Protein AF-A0A7S2N6H6-F1 (afdb_monomer_lite)

Radius of gyration: 18.82 Å; chains: 1; bounding box: 45×20×45 Å

Foldseek 3Di:
DDDPPDPDPVRVVVVQVVQVVVPHDDPDDDDDDDDLVVVLQQLLQWWADVVPRDIAGVPPRAAPQLVVPDDDQRSAADNPPRHGIDRDPCSHPVSVVVVD

Organism: NCBI:txid327968

Sequence (100 aa):
ILDGFPRTLEQAKALDAMLAKTGEAVSLVMAFDVDPNVLEERICGRWIHKASGRSYHVKFNAPKSLQGRAPSAETMRDDETGEALMQRGDDTAEALVKRL

Secondary structure (DSSP, 8-state):
---S---SHHHHHHHHHHHHTTT------------HHHHHHHHHTEEE-TTT--EEETTTB--TTTTTSPP-TTT-B-TTT-PBPB--TT-SHHHHHTT-

pLDDT: mean 93.13, std 4.49, rang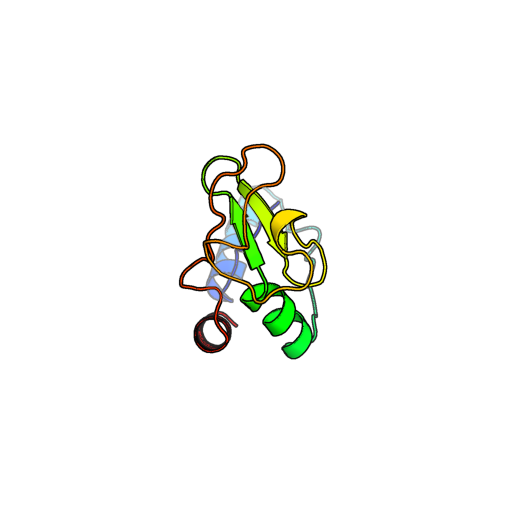e [71.88, 98.06]

Structure (mmCIF, N/CA/C/O backbone):
data_AF-A0A7S2N6H6-F1
#
_entry.id   AF-A0A7S2N6H6-F1
#
loop_
_atom_site.group_PDB
_atom_site.id
_atom_site.type_symbol
_atom_site.label_atom_id
_atom_site.label_alt_id
_atom_site.label_comp_id
_atom_site.label_asym_id
_atom_site.label_entity_id
_atom_site.label_seq_id
_atom_site.pdbx_PDB_ins_code
_atom_site.Cartn_x
_atom_site.Cartn_y
_atom_site.Cartn_z
_atom_site.occupancy
_atom_site.B_iso_or_equiv
_atom_site.auth_seq_id
_atom_site.auth_comp_id
_atom_site.auth_asym_id
_atom_site.auth_atom_id
_atom_site.pdbx_PDB_model_num
ATOM 1 N N . ILE A 1 1 ? -17.045 -1.680 5.992 1.00 88.56 1 ILE A N 1
ATOM 2 C CA . ILE A 1 1 ? -15.650 -2.142 6.194 1.00 88.56 1 ILE A CA 1
ATOM 3 C C . ILE A 1 1 ? -14.827 -0.904 6.486 1.00 88.56 1 ILE A C 1
ATOM 5 O O . ILE A 1 1 ? -14.897 0.034 5.702 1.00 88.56 1 ILE A O 1
ATOM 9 N N . LEU A 1 2 ? -14.157 -0.868 7.636 1.00 93.81 2 LEU A N 1
ATOM 10 C CA . LEU A 1 2 ? -13.237 0.208 7.987 1.00 93.81 2 LEU A CA 1
ATOM 11 C C . LEU A 1 2 ? -11.827 -0.252 7.623 1.00 93.81 2 LEU A C 1
ATOM 13 O O . LEU A 1 2 ? -11.416 -1.332 8.039 1.00 93.81 2 LEU A O 1
ATOM 17 N N . ASP A 1 3 ? -11.130 0.542 6.818 1.00 93.62 3 ASP A N 1
ATOM 18 C CA . ASP A 1 3 ? -9.771 0.260 6.360 1.00 93.62 3 ASP A CA 1
ATOM 19 C C . ASP A 1 3 ? -8.873 1.448 6.725 1.00 93.62 3 ASP A C 1
ATOM 21 O O . ASP A 1 3 ? -9.177 2.600 6.410 1.00 93.62 3 ASP A O 1
ATOM 25 N N . GLY A 1 4 ? -7.803 1.178 7.471 1.00 90.81 4 GLY A N 1
ATOM 26 C CA . GLY A 1 4 ? -6.874 2.198 7.959 1.00 90.81 4 GLY A CA 1
ATOM 27 C C . GLY A 1 4 ? -7.388 3.075 9.110 1.00 90.81 4 GLY A C 1
ATOM 28 O O . GLY A 1 4 ? -6.721 4.061 9.441 1.00 90.81 4 GLY A O 1
ATOM 29 N N . PHE A 1 5 ? -8.530 2.734 9.717 1.00 93.69 5 PHE A N 1
ATOM 30 C CA . PHE A 1 5 ? -9.096 3.363 10.914 1.00 93.69 5 PHE A CA 1
ATOM 31 C C . PHE A 1 5 ? -9.819 2.305 11.768 1.00 93.69 5 PHE A C 1
ATOM 33 O O . PHE A 1 5 ? -10.529 1.478 11.193 1.00 93.69 5 PHE A O 1
ATOM 40 N N . PRO A 1 6 ? -9.723 2.338 13.108 1.00 95.50 6 PRO A N 1
ATOM 41 C CA .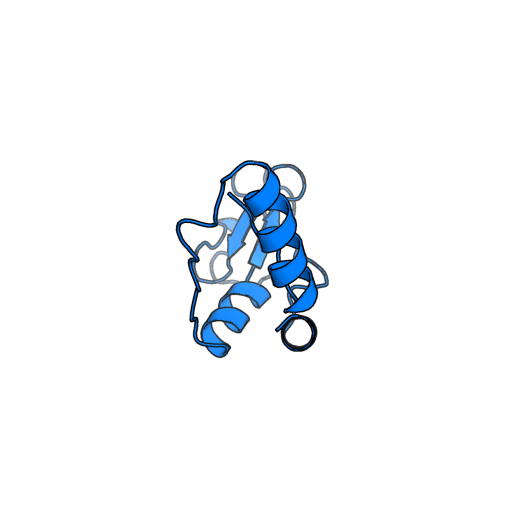 PRO A 1 6 ? -8.944 3.260 13.943 1.00 95.50 6 PRO A CA 1
ATOM 42 C C . PRO A 1 6 ? -7.436 2.949 13.941 1.00 95.50 6 PRO A C 1
ATOM 44 O O . PRO A 1 6 ? -7.030 1.810 13.737 1.00 95.50 6 PRO A O 1
ATOM 47 N N . ARG A 1 7 ? -6.600 3.969 14.183 1.00 94.38 7 ARG A N 1
ATOM 48 C CA . ARG A 1 7 ? -5.130 3.850 14.324 1.00 94.38 7 ARG A CA 1
ATOM 49 C C . ARG A 1 7 ? -4.626 4.056 15.748 1.00 94.38 7 ARG A C 1
ATOM 51 O O . ARG A 1 7 ? -3.485 3.726 16.044 1.00 94.38 7 ARG A O 1
ATOM 58 N N . THR A 1 8 ? -5.445 4.636 16.622 1.00 95.62 8 THR A N 1
ATOM 59 C CA . THR A 1 8 ? -5.099 4.865 18.028 1.00 95.62 8 THR A CA 1
ATOM 60 C C . THR A 1 8 ? -6.153 4.270 18.946 1.00 95.62 8 THR A C 1
ATOM 62 O O . THR A 1 8 ? -7.310 4.092 18.559 1.00 95.62 8 THR A O 1
ATOM 65 N N . LEU A 1 9 ? -5.766 4.008 20.194 1.00 96.75 9 LEU A N 1
ATOM 66 C CA . LEU A 1 9 ? -6.692 3.512 21.208 1.00 96.75 9 LEU A CA 1
ATOM 67 C C . LEU A 1 9 ? -7.865 4.480 21.436 1.00 96.75 9 LEU A C 1
ATOM 69 O O . LEU A 1 9 ? -9.005 4.048 21.573 1.00 96.75 9 LEU A O 1
ATOM 73 N N . GLU A 1 10 ? -7.605 5.787 21.427 1.00 98.06 10 GLU A N 1
ATOM 74 C CA . GLU A 1 10 ? -8.652 6.800 21.602 1.00 98.06 10 GLU A CA 1
ATOM 75 C C . GLU A 1 10 ? -9.629 6.832 20.420 1.00 98.06 10 GLU A C 1
ATOM 77 O O . GLU A 1 10 ? -10.832 6.987 20.618 1.00 98.06 10 GLU A O 1
ATOM 82 N N . GLN A 1 11 ? -9.147 6.598 19.194 1.00 97.62 11 GLN A N 1
ATOM 83 C CA . GLN A 1 11 ? -10.019 6.437 18.027 1.00 97.62 11 GLN A CA 1
ATOM 84 C C . GLN A 1 11 ? -10.872 5.169 18.124 1.00 97.62 11 GLN A C 1
ATOM 86 O O . GLN A 1 11 ? -12.048 5.213 17.773 1.00 97.62 11 GLN A O 1
ATOM 91 N N . ALA A 1 12 ? -10.308 4.063 18.618 1.00 97.12 12 ALA A N 1
ATOM 92 C CA . ALA A 1 12 ? -11.049 2.820 18.819 1.00 97.12 12 ALA A CA 1
ATOM 93 C C . ALA A 1 12 ? -12.165 2.993 19.862 1.00 97.12 12 ALA A C 1
ATOM 95 O O . ALA A 1 12 ? -13.320 2.704 19.567 1.00 97.12 12 ALA A O 1
ATOM 96 N N . LYS A 1 13 ? -11.861 3.593 21.021 1.00 97.38 13 LYS A N 1
ATOM 97 C CA . LYS A 1 13 ? -12.871 3.921 22.046 1.00 97.38 13 LYS A CA 1
ATOM 98 C C . LYS A 1 13 ? -13.970 4.838 21.507 1.00 97.38 13 LYS A C 1
ATOM 100 O O . LYS A 1 13 ? -15.144 4.654 21.821 1.00 97.38 13 LYS A O 1
ATOM 105 N N . ALA A 1 14 ? -13.597 5.840 20.707 1.00 97.38 14 ALA A N 1
ATOM 106 C CA . ALA A 1 14 ? -14.558 6.749 20.092 1.00 97.38 14 ALA A CA 1
ATOM 107 C C . ALA A 1 14 ?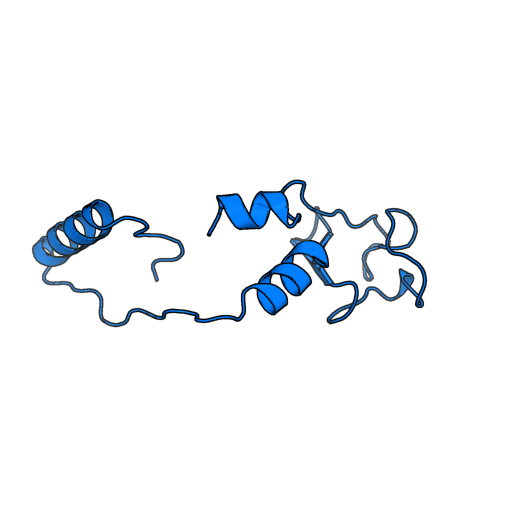 -15.468 6.026 19.085 1.00 97.38 14 ALA A C 1
ATOM 109 O O . ALA A 1 14 ? -16.669 6.296 19.051 1.00 97.38 14 ALA A O 1
ATOM 110 N N . LEU A 1 15 ? -14.912 5.096 18.301 1.00 97.12 15 LEU A N 1
ATOM 111 C CA . LEU A 1 15 ? -15.676 4.249 17.389 1.00 97.12 15 LEU A CA 1
ATOM 112 C C . LEU A 1 15 ? -16.663 3.360 18.157 1.00 97.12 15 LEU A C 1
ATOM 114 O O . LEU A 1 15 ? -17.843 3.349 17.813 1.00 97.12 15 LEU A O 1
ATOM 118 N N . ASP A 1 16 ? -16.219 2.694 19.224 1.00 96.88 16 ASP A N 1
ATOM 119 C CA . ASP A 1 16 ? -17.080 1.851 20.062 1.00 96.88 16 ASP A CA 1
ATOM 120 C C . ASP A 1 16 ? -18.240 2.657 20.662 1.00 96.88 16 ASP A C 1
ATOM 122 O O . ASP A 1 16 ? -19.402 2.259 20.575 1.00 96.88 16 ASP A O 1
ATOM 126 N N . ALA A 1 17 ? -17.950 3.843 21.206 1.00 97.31 17 ALA A N 1
ATOM 127 C CA . ALA A 1 17 ? -18.968 4.733 21.757 1.00 97.31 17 ALA A CA 1
ATOM 128 C C . ALA A 1 17 ? -19.955 5.243 20.694 1.00 97.31 17 ALA A C 1
ATOM 130 O O . ALA A 1 17 ? -21.112 5.522 21.010 1.00 97.31 17 ALA A O 1
ATOM 131 N N . MET A 1 18 ? -19.513 5.404 19.444 1.00 97.06 18 MET A N 1
ATOM 132 C CA . MET A 1 18 ? -20.377 5.794 18.332 1.00 97.06 18 MET A CA 1
ATOM 133 C C . MET A 1 18 ? -21.308 4.647 17.928 1.00 97.06 18 MET A C 1
ATOM 135 O O . MET A 1 18 ? -22.513 4.869 17.837 1.00 97.06 18 MET A O 1
ATOM 139 N N . LEU A 1 19 ? -20.768 3.442 17.729 1.00 97.19 19 LEU A N 1
ATOM 140 C CA . LEU A 1 19 ? -21.536 2.260 17.322 1.00 97.19 19 LEU A CA 1
ATOM 141 C C . LEU A 1 19 ? -22.544 1.836 18.400 1.00 97.19 19 LEU A C 1
ATOM 143 O O . LEU A 1 19 ? -23.691 1.518 18.092 1.00 97.19 19 LEU A O 1
ATOM 147 N N . ALA A 1 20 ? -22.175 1.955 19.679 1.00 96.75 20 ALA A N 1
ATOM 148 C CA . ALA A 1 20 ? -23.071 1.652 20.793 1.00 96.75 20 ALA A CA 1
ATOM 149 C C . ALA A 1 20 ? -24.366 2.490 20.778 1.00 96.75 20 ALA A C 1
ATOM 151 O O . ALA A 1 20 ? -25.403 2.017 21.240 1.00 96.75 20 ALA A O 1
ATOM 152 N N . LYS A 1 21 ? -24.350 3.710 20.215 1.00 97.62 21 LYS A N 1
ATOM 153 C CA . LYS A 1 21 ? -25.552 4.564 20.103 1.00 97.62 21 LYS A CA 1
ATOM 154 C C . LYS A 1 21 ? -26.596 4.001 19.142 1.00 97.62 21 LYS A C 1
ATOM 156 O O . LYS A 1 21 ? -27.773 4.314 19.300 1.00 97.62 21 LYS A O 1
ATOM 161 N N . THR A 1 22 ? -26.179 3.203 18.162 1.00 97.00 22 THR A N 1
ATOM 162 C CA . THR A 1 22 ? -27.073 2.525 17.212 1.00 97.00 22 THR A CA 1
ATOM 163 C C . THR A 1 22 ? -27.249 1.040 17.536 1.00 97.00 22 THR A C 1
ATOM 165 O O . THR A 1 22 ? -27.923 0.331 16.795 1.00 97.00 22 THR A O 1
ATOM 168 N N . GLY A 1 23 ? -26.700 0.566 18.663 1.00 96.44 23 GLY A N 1
ATOM 169 C CA . GLY A 1 23 ? -26.725 -0.850 19.041 1.00 96.44 23 GLY A CA 1
ATOM 170 C C . GLY A 1 23 ? -25.830 -1.730 18.163 1.00 96.44 23 GLY A C 1
ATOM 171 O O . GLY A 1 23 ? -26.004 -2.946 18.135 1.00 96.44 23 GLY A O 1
ATOM 172 N N . GLU A 1 24 ? -24.892 -1.124 17.438 1.00 97.12 24 GLU A N 1
ATOM 173 C CA . GLU A 1 24 ? -23.931 -1.813 16.585 1.00 97.12 24 GLU A CA 1
ATOM 174 C C . GLU A 1 24 ? -22.615 -2.074 17.327 1.00 97.12 24 GLU A C 1
ATOM 176 O O . GLU A 1 24 ? -22.303 -1.451 18.344 1.00 97.12 24 GLU A O 1
ATOM 181 N N . ALA A 1 25 ? -21.814 -2.992 16.790 1.00 96.38 25 ALA A N 1
ATOM 182 C CA . ALA A 1 25 ? -20.465 -3.275 17.260 1.00 96.38 25 ALA A CA 1
ATOM 183 C C . ALA A 1 25 ? -19.595 -3.774 16.102 1.00 96.38 25 ALA A C 1
ATOM 185 O O . ALA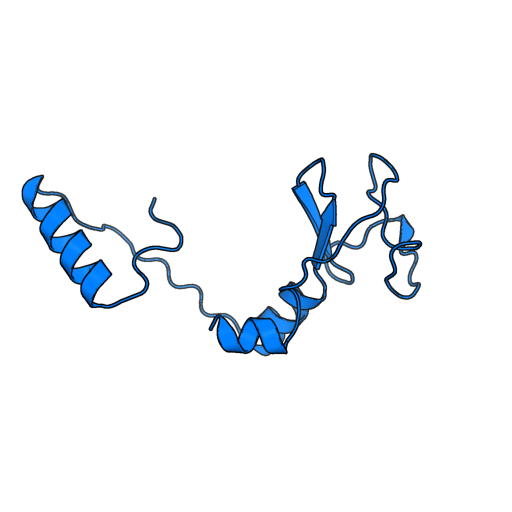 A 1 25 ? -20.097 -4.299 15.103 1.00 96.38 25 ALA A O 1
ATOM 186 N N . VAL A 1 26 ? -18.275 -3.645 16.245 1.00 95.56 26 VAL A N 1
ATOM 187 C CA . VAL A 1 26 ? -17.331 -4.270 15.315 1.00 95.56 26 VAL A CA 1
ATOM 188 C C . VAL A 1 26 ? -17.426 -5.787 15.468 1.00 95.56 26 VAL A C 1
ATOM 190 O O . VAL A 1 26 ? -17.168 -6.332 16.537 1.00 95.56 26 VAL A O 1
ATOM 193 N N . SER A 1 27 ? -17.788 -6.478 14.389 1.00 96.38 27 SER A N 1
ATOM 194 C CA . SER A 1 27 ? -17.980 -7.931 14.397 1.00 96.38 27 SER A CA 1
ATOM 195 C C . SER A 1 27 ? -16.686 -8.724 14.203 1.00 96.38 27 SER A C 1
ATOM 197 O O . SER A 1 27 ? -16.601 -9.876 14.616 1.00 96.38 27 SER A O 1
ATOM 199 N N . LEU A 1 28 ? -15.698 -8.138 13.522 1.00 96.06 28 LEU A N 1
ATOM 200 C CA . LEU A 1 28 ? -14.433 -8.784 13.187 1.00 96.06 28 LEU A CA 1
ATOM 201 C C . LEU A 1 28 ? -13.336 -7.735 13.008 1.00 96.06 28 LEU A C 1
ATOM 203 O O . LEU A 1 28 ? -13.535 -6.733 12.322 1.00 96.06 28 LEU A O 1
ATOM 207 N N . VAL A 1 29 ? -12.160 -8.024 13.562 1.00 95.56 29 VAL A N 1
ATOM 208 C CA . VAL A 1 29 ? -10.924 -7.285 13.299 1.00 95.56 29 VAL A CA 1
ATOM 209 C C . VAL A 1 29 ? -9.950 -8.236 12.615 1.00 95.56 29 VAL A C 1
ATOM 211 O O . VAL A 1 29 ? -9.598 -9.272 13.173 1.00 95.56 29 VAL A O 1
ATOM 214 N N . MET A 1 30 ? -9.531 -7.893 11.398 1.00 95.56 30 MET A N 1
ATOM 215 C CA . MET A 1 30 ? -8.497 -8.633 10.676 1.00 95.56 30 MET A CA 1
ATOM 216 C C . MET A 1 30 ? -7.158 -7.926 10.860 1.00 95.56 30 MET A C 1
ATOM 218 O O . MET A 1 30 ? -6.971 -6.815 10.368 1.00 95.56 30 MET A O 1
ATOM 222 N N . ALA A 1 31 ? -6.240 -8.576 11.573 1.00 92.19 31 ALA A N 1
ATOM 223 C CA . ALA A 1 31 ? -4.863 -8.126 11.719 1.00 92.19 31 ALA A CA 1
ATOM 224 C C . ALA A 1 31 ? -3.974 -8.900 10.742 1.00 92.19 31 ALA A C 1
ATOM 226 O O . ALA A 1 31 ? -3.960 -10.131 10.746 1.00 92.19 31 ALA A O 1
ATOM 227 N N . PHE A 1 32 ? -3.246 -8.173 9.899 1.00 91.12 32 PHE A N 1
ATOM 228 C CA . PHE A 1 32 ? -2.268 -8.755 8.990 1.00 91.12 32 PHE A CA 1
ATOM 229 C C . PHE A 1 32 ? -0.898 -8.706 9.656 1.00 91.12 32 PHE A C 1
ATOM 231 O O . PHE A 1 32 ? -0.315 -7.631 9.776 1.00 91.12 32 PHE A O 1
ATOM 238 N N . ASP A 1 33 ? -0.409 -9.865 10.084 1.00 91.69 33 ASP A N 1
ATOM 239 C CA . ASP A 1 33 ? 0.955 -10.030 10.578 1.00 91.69 33 ASP A CA 1
ATOM 240 C C . ASP A 1 33 ? 1.855 -10.479 9.422 1.00 91.69 33 ASP A C 1
ATOM 242 O O . ASP A 1 33 ? 1.600 -11.500 8.776 1.00 91.69 33 ASP A O 1
ATOM 246 N N . VAL A 1 34 ? 2.853 -9.661 9.094 1.00 90.44 34 VAL A N 1
ATOM 247 C CA . VAL A 1 34 ? 3.729 -9.848 7.934 1.00 90.44 34 VAL A CA 1
ATOM 248 C C . VAL A 1 34 ? 5.158 -9.551 8.357 1.00 90.44 34 VAL A C 1
ATOM 250 O O . VAL A 1 34 ? 5.416 -8.535 8.998 1.00 90.44 34 VAL A O 1
ATOM 253 N N . ASP A 1 35 ? 6.091 -10.412 7.946 1.00 92.62 35 ASP A N 1
ATOM 254 C CA . ASP A 1 35 ? 7.522 -10.201 8.172 1.00 92.62 35 ASP A CA 1
ATOM 255 C C . ASP A 1 35 ? 7.955 -8.821 7.625 1.00 92.62 35 ASP A C 1
ATOM 257 O O . ASP A 1 35 ? 7.733 -8.547 6.437 1.00 92.62 35 ASP A O 1
ATOM 261 N N . PRO A 1 36 ? 8.580 -7.954 8.449 1.00 89.62 36 PRO A N 1
ATOM 262 C CA . PRO A 1 36 ? 9.012 -6.624 8.029 1.00 89.62 36 PRO A CA 1
ATOM 263 C C . PRO A 1 36 ? 9.908 -6.627 6.789 1.00 89.62 36 PRO A C 1
ATOM 265 O O . PRO A 1 36 ? 9.771 -5.746 5.945 1.00 89.62 36 PRO A O 1
ATOM 268 N N . ASN A 1 37 ? 10.770 -7.635 6.631 1.00 90.88 37 ASN A N 1
ATOM 269 C CA . ASN A 1 37 ? 11.668 -7.736 5.481 1.00 90.88 37 ASN A CA 1
ATOM 270 C C . ASN A 1 37 ? 10.889 -8.056 4.200 1.00 90.88 37 ASN A C 1
ATOM 272 O O . ASN A 1 37 ? 11.176 -7.517 3.132 1.00 90.88 37 ASN A O 1
ATOM 276 N N . VAL A 1 38 ? 9.866 -8.911 4.305 1.00 90.94 38 VAL A N 1
ATOM 277 C CA . VAL A 1 38 ? 8.973 -9.231 3.181 1.00 90.94 38 VAL A CA 1
ATOM 278 C C . VAL A 1 38 ? 8.124 -8.015 2.816 1.00 90.94 38 VAL A C 1
ATOM 280 O O . VAL A 1 38 ? 7.896 -7.746 1.633 1.00 90.94 38 VAL A O 1
ATOM 283 N N . LEU A 1 39 ? 7.660 -7.264 3.817 1.00 90.75 39 LEU A N 1
ATOM 284 C CA . LEU A 1 39 ? 6.915 -6.029 3.601 1.00 90.75 39 LEU A CA 1
ATOM 285 C C . LEU A 1 39 ? 7.782 -4.966 2.915 1.00 90.75 39 LEU A C 1
ATOM 287 O O . LEU A 1 39 ? 7.324 -4.341 1.958 1.00 90.75 39 LEU A O 1
ATOM 291 N N . GLU A 1 40 ? 9.028 -4.798 3.355 1.00 91.94 40 GLU A N 1
ATOM 292 C CA . GLU A 1 40 ? 9.991 -3.882 2.746 1.00 91.94 40 GLU A CA 1
ATOM 293 C C . GLU A 1 40 ? 10.280 -4.246 1.288 1.00 91.94 40 GLU A C 1
ATOM 295 O O . GLU A 1 40 ? 10.106 -3.394 0.415 1.00 91.94 40 GLU A O 1
ATOM 300 N N . GLU A 1 41 ? 10.616 -5.511 0.992 1.00 92.69 41 GLU A N 1
ATOM 301 C CA . GLU A 1 41 ? 10.845 -5.975 -0.386 1.00 92.69 41 GLU A CA 1
ATOM 302 C C . GLU A 1 41 ? 9.631 -5.655 -1.270 1.00 92.69 41 GLU A C 1
ATOM 304 O O . GLU A 1 41 ? 9.776 -5.128 -2.377 1.00 92.69 41 GLU A O 1
ATOM 309 N N . ARG A 1 42 ? 8.424 -5.916 -0.752 1.00 91.62 42 ARG A N 1
ATOM 310 C CA . ARG A 1 42 ? 7.167 -5.702 -1.472 1.00 91.62 42 ARG A CA 1
ATOM 311 C C . ARG A 1 42 ? 6.865 -4.227 -1.741 1.00 91.62 42 ARG A C 1
ATOM 313 O O . ARG A 1 42 ? 6.293 -3.911 -2.786 1.00 91.62 42 ARG A O 1
ATOM 320 N N . ILE A 1 43 ? 7.177 -3.334 -0.803 1.00 91.50 43 ILE A N 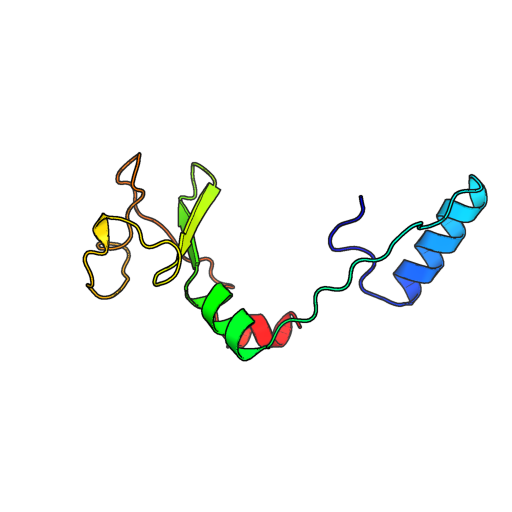1
ATOM 321 C CA . ILE A 1 43 ? 6.929 -1.893 -0.947 1.00 91.50 43 ILE A CA 1
ATOM 322 C C . ILE A 1 43 ? 7.979 -1.264 -1.862 1.00 91.50 43 ILE A C 1
ATOM 324 O O . ILE A 1 43 ? 7.609 -0.626 -2.845 1.00 91.50 43 ILE A O 1
ATOM 328 N N . CYS A 1 44 ? 9.263 -1.498 -1.599 1.00 92.81 44 CYS A N 1
ATOM 329 C CA . CYS A 1 44 ? 10.368 -0.902 -2.354 1.00 92.81 44 CYS A CA 1
ATOM 330 C C . CYS A 1 44 ? 10.419 -1.390 -3.811 1.00 92.81 44 CYS A C 1
ATOM 332 O O . CYS A 1 44 ? 10.875 -0.676 -4.705 1.00 92.81 44 CYS A O 1
ATOM 334 N N . GLY A 1 45 ? 9.925 -2.601 -4.083 1.00 94.00 45 GLY A N 1
ATOM 335 C CA . GLY A 1 45 ? 9.847 -3.154 -5.432 1.00 94.00 45 GLY A CA 1
ATOM 336 C C . GLY A 1 45 ? 8.628 -2.712 -6.246 1.00 94.00 45 GLY A C 1
ATOM 337 O O . GLY A 1 45 ? 8.505 -3.133 -7.401 1.00 94.00 45 GLY A O 1
ATOM 338 N N . ARG A 1 46 ? 7.716 -1.904 -5.684 1.00 95.25 46 ARG A N 1
ATOM 339 C CA . ARG A 1 46 ? 6.459 -1.499 -6.330 1.00 95.25 46 ARG A CA 1
ATOM 340 C C . ARG A 1 46 ? 6.667 -0.412 -7.382 1.00 95.25 46 ARG A C 1
ATOM 342 O O . ARG A 1 46 ? 7.415 0.541 -7.184 1.00 95.25 46 ARG A O 1
ATOM 349 N N . TRP A 1 47 ? 5.944 -0.550 -8.490 1.00 95.94 47 TRP A N 1
ATOM 350 C CA . TRP A 1 47 ? 5.842 0.434 -9.567 1.00 95.94 47 TRP A CA 1
ATOM 351 C C . TRP A 1 47 ? 4.382 0.580 -9.979 1.00 95.94 47 TRP A C 1
ATOM 353 O O . TRP A 1 47 ? 3.640 -0.397 -9.973 1.00 95.94 47 TRP A O 1
ATOM 363 N N . ILE A 1 48 ? 3.945 1.788 -10.320 1.00 95.94 48 ILE A N 1
ATOM 364 C CA . ILE A 1 48 ? 2.535 2.072 -10.595 1.00 95.94 48 ILE A CA 1
ATOM 365 C C . ILE A 1 48 ? 2.414 2.849 -11.896 1.00 95.94 48 ILE A C 1
ATOM 367 O O . ILE A 1 48 ? 3.135 3.823 -12.127 1.00 95.94 48 ILE A O 1
ATOM 371 N N . HIS A 1 49 ? 1.459 2.447 -12.727 1.00 96.75 49 HIS A N 1
ATOM 372 C CA . HIS A 1 49 ? 1.031 3.263 -13.845 1.00 96.75 49 HIS A CA 1
ATOM 373 C C . HIS A 1 49 ? 0.030 4.315 -13.347 1.00 96.75 49 HIS A C 1
ATOM 375 O O . HIS A 1 49 ? -1.110 3.992 -13.019 1.00 96.75 49 HIS A O 1
ATOM 381 N N . LYS A 1 50 ? 0.447 5.585 -13.278 1.00 93.75 50 LYS A N 1
ATOM 382 C CA . LYS A 1 50 ? -0.337 6.661 -12.643 1.00 93.75 50 LYS A CA 1
ATOM 383 C C . LYS A 1 50 ? -1.736 6.851 -13.241 1.00 93.75 50 LYS A C 1
ATOM 385 O O . LYS A 1 50 ? -2.662 7.133 -12.488 1.00 93.75 50 LYS A O 1
ATOM 390 N N . ALA A 1 51 ? -1.891 6.718 -14.559 1.00 95.19 51 ALA A N 1
ATOM 391 C CA . ALA A 1 51 ? -3.165 6.986 -15.226 1.00 95.19 51 ALA A CA 1
ATOM 392 C C . ALA A 1 51 ? -4.214 5.889 -14.980 1.00 95.19 51 ALA A C 1
ATOM 394 O O . ALA A 1 51 ? -5.396 6.191 -14.849 1.00 95.19 51 ALA A O 1
ATOM 395 N N . SER A 1 52 ? -3.783 4.626 -14.893 1.00 96.31 52 SER A N 1
ATOM 396 C CA . SER A 1 52 ? -4.686 3.475 -14.728 1.00 96.31 52 SER A CA 1
ATOM 397 C C . SER A 1 52 ? -4.774 2.943 -13.296 1.00 96.31 52 SER A C 1
ATOM 399 O O . SER A 1 52 ? -5.727 2.250 -12.954 1.00 96.31 52 SER A O 1
ATOM 401 N N . GLY A 1 53 ? -3.765 3.211 -12.465 1.00 94.12 53 GLY A N 1
ATOM 402 C CA . GLY A 1 53 ? -3.611 2.611 -11.141 1.00 94.12 53 GLY A CA 1
ATOM 403 C C . GLY A 1 53 ? -3.056 1.181 -11.147 1.00 94.12 53 GLY A C 1
ATOM 404 O O . GLY A 1 53 ? -2.898 0.604 -10.070 1.00 94.12 53 GLY A O 1
ATOM 405 N N . ARG A 1 54 ? -2.727 0.597 -12.312 1.00 95.88 54 ARG A N 1
ATOM 406 C CA . ARG A 1 54 ? -2.108 -0.736 -12.380 1.00 95.88 54 ARG A CA 1
ATOM 407 C C . ARG A 1 54 ? -0.800 -0.770 -11.602 1.00 95.88 54 ARG A C 1
ATOM 409 O O . ARG A 1 54 ? 0.033 0.129 -11.721 1.00 95.88 54 ARG A O 1
ATOM 416 N N . SER A 1 55 ? -0.626 -1.836 -10.828 1.00 95.31 55 SER A N 1
ATOM 417 C CA . SER A 1 55 ? 0.550 -2.047 -9.993 1.00 95.31 55 SER A CA 1
ATOM 418 C C . SER A 1 55 ? 1.404 -3.180 -10.541 1.00 95.31 55 SER A C 1
ATOM 420 O O . SER A 1 55 ? 0.937 -4.292 -10.776 1.00 95.31 55 SER A O 1
ATOM 422 N N . TYR A 1 56 ? 2.690 -2.897 -10.636 1.00 96.00 56 TYR A N 1
ATOM 423 C CA . TYR A 1 56 ? 3.754 -3.805 -11.014 1.00 96.00 56 TYR A CA 1
ATOM 424 C C . TYR A 1 56 ? 4.715 -3.988 -9.847 1.00 96.00 56 TYR A C 1
ATOM 426 O O . TYR A 1 56 ? 4.740 -3.202 -8.894 1.00 96.00 56 TYR A O 1
ATOM 434 N N . HIS A 1 57 ? 5.516 -5.039 -9.929 1.00 96.12 57 HIS A N 1
ATOM 435 C CA . HIS A 1 57 ? 6.571 -5.301 -8.970 1.00 96.12 57 HIS A CA 1
ATOM 436 C C . HIS A 1 57 ? 7.775 -5.916 -9.670 1.00 96.12 57 HIS A C 1
ATOM 438 O O . HIS A 1 57 ? 7.616 -6.888 -10.400 1.00 96.12 57 HIS A O 1
ATOM 444 N N . VAL A 1 58 ? 8.982 -5.426 -9.388 1.00 94.44 58 VAL A N 1
ATOM 445 C CA . VAL A 1 58 ? 10.228 -5.849 -10.067 1.00 94.44 58 VAL A CA 1
ATOM 446 C C . VAL A 1 58 ? 10.444 -7.372 -10.109 1.00 94.44 58 VAL A C 1
ATOM 448 O O . VAL A 1 58 ? 10.975 -7.892 -11.081 1.00 94.44 58 VAL A O 1
ATOM 451 N N . LYS A 1 59 ? 10.003 -8.084 -9.065 1.00 91.50 59 LYS A N 1
ATOM 452 C CA . LYS A 1 59 ? 10.070 -9.552 -8.930 1.00 91.50 59 LYS A CA 1
ATOM 453 C C . LYS A 1 59 ? 8.731 -10.280 -9.119 1.00 91.50 59 LYS A C 1
ATOM 455 O O . LYS A 1 59 ? 8.641 -11.187 -9.934 1.00 91.50 59 LYS A O 1
ATOM 460 N N . PHE A 1 60 ? 7.701 -9.916 -8.348 1.00 89.75 60 PHE A N 1
ATOM 461 C CA . PHE A 1 60 ? 6.448 -10.683 -8.276 1.00 89.75 60 PHE A CA 1
ATOM 462 C C . PHE A 1 60 ? 5.459 -10.417 -9.421 1.00 89.75 60 PHE A C 1
ATOM 464 O O . PHE A 1 60 ? 4.590 -11.245 -9.668 1.00 89.75 60 PHE A O 1
ATOM 471 N N . ASN A 1 61 ? 5.559 -9.267 -10.091 1.00 94.31 61 ASN A N 1
ATOM 472 C CA . ASN A 1 61 ? 4.685 -8.887 -11.202 1.00 94.31 61 ASN A CA 1
ATOM 473 C C . ASN A 1 61 ? 5.436 -7.928 -12.134 1.00 94.31 61 ASN A C 1
ATOM 475 O O . ASN A 1 61 ? 5.120 -6.736 -12.213 1.00 94.31 61 ASN A O 1
ATOM 479 N N . ALA A 1 62 ? 6.523 -8.424 -12.722 1.00 95.62 62 ALA A N 1
ATOM 480 C CA . ALA A 1 62 ? 7.411 -7.607 -13.533 1.00 95.62 62 ALA A CA 1
ATOM 481 C C . ALA A 1 62 ? 6.727 -7.235 -14.858 1.00 95.62 62 ALA A C 1
ATOM 483 O O . ALA A 1 62 ? 6.173 -8.124 -15.507 1.00 95.62 62 ALA A O 1
ATOM 484 N N . PRO A 1 63 ? 6.792 -5.963 -15.295 1.00 96.25 63 PRO A N 1
ATOM 485 C CA . PRO A 1 63 ? 6.315 -5.601 -16.620 1.00 96.25 63 PRO A CA 1
ATOM 486 C C . PRO A 1 63 ? 7.188 -6.276 -17.680 1.00 96.25 63 PRO A C 1
ATOM 488 O O . PRO A 1 63 ? 8.395 -6.483 -17.488 1.00 96.25 63 PRO A O 1
ATOM 491 N N . LYS A 1 64 ? 6.610 -6.562 -18.844 1.00 96.12 64 LYS A N 1
ATOM 492 C CA . LYS A 1 64 ? 7.311 -7.200 -19.970 1.00 96.12 64 LYS A CA 1
ATOM 493 C C . LYS A 1 64 ? 8.506 -6.379 -20.444 1.00 96.12 64 LYS A C 1
ATOM 495 O O . LYS A 1 64 ? 9.464 -6.944 -20.965 1.00 96.12 64 LYS A O 1
ATOM 500 N N . SER A 1 65 ? 8.473 -5.059 -20.262 1.00 95.75 65 SER A N 1
ATOM 501 C CA . SER A 1 65 ? 9.560 -4.148 -20.633 1.00 95.75 65 SER A CA 1
ATOM 502 C C . SER A 1 65 ? 10.840 -4.333 -19.807 1.00 95.75 65 SER A C 1
ATOM 504 O O . SER A 1 65 ? 11.919 -3.957 -20.280 1.00 95.75 65 SER A O 1
ATOM 506 N N . LEU A 1 66 ? 10.746 -4.919 -18.603 1.00 95.38 66 LEU A N 1
ATOM 507 C CA . LEU A 1 66 ? 11.890 -5.079 -17.705 1.00 95.38 66 LEU A CA 1
ATOM 508 C C . LEU A 1 66 ? 12.932 -6.027 -18.308 1.00 95.38 66 LEU A C 1
ATOM 510 O O . LEU A 1 66 ? 14.115 -5.699 -18.320 1.00 95.38 66 LEU A O 1
ATOM 514 N N . GLN A 1 67 ? 12.497 -7.164 -18.865 1.00 92.25 67 GLN A N 1
ATOM 515 C CA . GLN A 1 67 ? 13.350 -8.149 -19.559 1.00 92.25 67 GLN A CA 1
ATOM 516 C C . GLN A 1 67 ? 14.631 -8.527 -18.783 1.00 92.25 67 GLN A C 1
ATOM 518 O O . GLN A 1 67 ? 15.694 -8.704 -19.371 1.00 92.25 67 GLN A O 1
ATOM 523 N N . GLY A 1 68 ? 14.558 -8.591 -17.448 1.00 88.31 68 GLY A N 1
ATOM 524 C CA . GLY A 1 68 ? 15.707 -8.896 -16.583 1.00 88.31 68 GLY A CA 1
ATOM 525 C C . GLY A 1 68 ? 16.749 -7.777 -16.447 1.00 88.31 68 GLY A C 1
ATOM 526 O O . GLY A 1 68 ? 17.802 -7.998 -15.855 1.00 88.31 68 GLY A O 1
ATOM 527 N N . ARG A 1 69 ? 16.483 -6.579 -16.980 1.00 91.88 69 ARG A N 1
ATOM 528 C CA . ARG A 1 69 ? 17.331 -5.391 -16.804 1.00 91.88 69 ARG A CA 1
ATOM 529 C C . ARG A 1 69 ? 17.085 -4.741 -15.443 1.00 91.88 69 ARG A C 1
ATOM 531 O O . ARG A 1 69 ? 16.134 -5.071 -14.741 1.00 91.88 69 ARG A O 1
ATOM 538 N N . ALA A 1 70 ? 17.935 -3.782 -15.081 1.00 92.69 70 ALA A N 1
ATOM 539 C CA . ALA A 1 70 ? 17.713 -2.967 -13.893 1.00 92.69 70 ALA A CA 1
ATOM 540 C C . ALA A 1 70 ? 16.437 -2.109 -14.047 1.00 92.69 70 ALA A C 1
ATOM 542 O O . ALA A 1 70 ? 16.190 -1.583 -15.141 1.00 92.69 70 ALA A O 1
ATOM 543 N N . PRO A 1 71 ? 15.629 -1.949 -12.983 1.00 92.56 71 PRO A N 1
ATOM 544 C CA . PRO A 1 71 ? 14.434 -1.115 -13.015 1.00 92.56 71 PRO A CA 1
ATOM 545 C C . PRO A 1 71 ? 14.805 0.371 -13.130 1.00 92.56 71 PRO A C 1
ATOM 547 O O . PRO A 1 71 ? 15.600 0.895 -12.354 1.00 92.56 71 PRO A O 1
ATOM 550 N N . SER A 1 72 ? 14.223 1.052 -14.111 1.00 91.69 72 SER A N 1
ATOM 551 C CA . SER A 1 72 ? 14.365 2.487 -14.362 1.00 91.69 72 SER A CA 1
ATOM 552 C C . SER A 1 72 ? 13.128 3.004 -15.101 1.00 91.69 72 SER A C 1
ATOM 554 O O . SER A 1 72 ? 12.331 2.216 -15.605 1.00 91.69 72 SER A O 1
ATOM 556 N N . ALA A 1 73 ? 12.976 4.324 -15.235 1.00 86.69 73 ALA A N 1
ATOM 557 C CA . ALA A 1 73 ? 11.873 4.914 -16.005 1.00 86.69 73 ALA A CA 1
ATOM 558 C C . ALA A 1 73 ? 11.844 4.468 -17.486 1.00 86.69 73 ALA A C 1
ATOM 560 O O . ALA A 1 73 ? 10.809 4.544 -18.144 1.00 86.69 73 ALA A O 1
ATOM 561 N N . GLU A 1 74 ? 12.971 3.992 -18.021 1.00 90.31 74 GLU A N 1
ATOM 562 C CA . GLU A 1 74 ? 13.063 3.485 -19.391 1.00 90.31 74 GLU A CA 1
ATOM 563 C C . GLU A 1 74 ? 12.657 2.013 -19.500 1.00 90.31 74 GLU A C 1
ATOM 565 O O . GLU A 1 74 ? 12.058 1.611 -20.502 1.00 90.31 74 GLU A O 1
ATOM 570 N N . THR A 1 75 ? 12.989 1.212 -18.482 1.00 94.88 75 THR A N 1
ATOM 571 C CA . THR A 1 75 ? 12.767 -0.241 -18.459 1.00 94.88 75 THR A CA 1
ATOM 572 C C . THR A 1 75 ? 11.465 -0.640 -17.771 1.00 94.88 75 THR A C 1
ATOM 574 O O . THR A 1 75 ? 10.995 -1.757 -17.977 1.00 94.88 75 THR A O 1
ATOM 577 N N . MET A 1 76 ? 10.845 0.260 -17.009 1.00 95.94 76 MET A N 1
ATOM 578 C CA . MET A 1 76 ? 9.578 0.051 -16.313 1.00 95.94 76 MET A CA 1
ATOM 579 C C . MET A 1 76 ? 8.462 0.789 -17.046 1.00 95.94 76 MET A C 1
ATOM 581 O O . MET A 1 76 ? 8.192 1.960 -16.783 1.00 95.94 76 MET A O 1
ATOM 585 N N . ARG A 1 77 ? 7.816 0.098 -17.986 1.00 96.69 77 ARG A N 1
ATOM 586 C CA . ARG A 1 77 ? 6.707 0.614 -18.791 1.00 96.69 77 ARG A CA 1
ATOM 587 C C . ARG A 1 77 ? 5.464 -0.230 -18.581 1.00 96.69 77 ARG A C 1
ATOM 589 O O . ARG A 1 77 ? 5.559 -1.429 -18.344 1.00 96.69 77 ARG A O 1
ATOM 596 N N . ASP A 1 78 ? 4.312 0.418 -18.647 1.00 97.56 78 ASP A N 1
ATOM 597 C CA . ASP A 1 78 ? 3.020 -0.245 -18.562 1.00 97.56 78 ASP A CA 1
ATOM 598 C C . ASP A 1 78 ? 2.834 -1.199 -19.748 1.00 97.56 78 ASP A C 1
ATOM 600 O O . ASP A 1 78 ? 3.106 -0.841 -20.894 1.00 97.56 78 ASP A O 1
ATOM 604 N N . ASP A 1 79 ? 2.366 -2.414 -19.475 1.00 96.94 79 ASP A N 1
ATOM 605 C CA . ASP A 1 79 ? 2.242 -3.459 -20.498 1.00 96.94 79 ASP A CA 1
ATOM 606 C C . ASP A 1 79 ? 1.101 -3.208 -21.492 1.00 96.94 79 ASP A C 1
ATOM 608 O O . ASP A 1 79 ? 1.085 -3.824 -22.560 1.00 96.94 79 ASP A O 1
ATOM 612 N N . GLU A 1 80 ? 0.141 -2.345 -21.150 1.00 96.69 80 GLU A N 1
ATOM 613 C CA . GLU A 1 80 ? -0.992 -2.022 -22.019 1.00 96.69 80 GLU A CA 1
ATOM 614 C C . GLU A 1 80 ? -0.755 -0.732 -22.804 1.00 96.69 80 GLU A C 1
ATOM 616 O O . GLU A 1 80 ? -1.035 -0.689 -24.000 1.00 96.69 80 GLU A O 1
ATOM 621 N N . THR A 1 81 ? -0.244 0.319 -22.154 1.00 96.56 81 THR A N 1
ATOM 622 C CA . THR A 1 81 ? -0.093 1.643 -22.784 1.00 96.56 81 THR A CA 1
ATOM 623 C C . THR A 1 81 ? 1.331 1.949 -23.240 1.00 96.56 81 THR A C 1
ATOM 625 O O . THR A 1 81 ? 1.530 2.833 -24.070 1.00 96.56 81 THR A O 1
ATOM 628 N N . GLY A 1 82 ? 2.341 1.246 -22.717 1.00 94.88 82 GLY A N 1
ATOM 629 C CA . GLY A 1 82 ? 3.756 1.546 -22.961 1.00 94.88 82 GLY A CA 1
ATOM 630 C C . GLY A 1 82 ? 4.261 2.817 -22.262 1.00 94.88 82 GLY A C 1
ATOM 631 O O . GLY A 1 82 ? 5.434 3.186 -22.416 1.00 94.88 82 GLY A O 1
ATOM 632 N N . GLU A 1 83 ? 3.408 3.493 -21.490 1.00 96.06 83 GLU A N 1
ATOM 633 C CA . GLU A 1 83 ? 3.758 4.686 -20.719 1.00 96.06 83 GLU A CA 1
ATOM 634 C C . GLU A 1 83 ? 4.691 4.337 -19.556 1.00 96.06 83 GLU A C 1
ATOM 636 O O . GLU A 1 83 ? 4.744 3.198 -19.090 1.00 96.06 83 GLU A O 1
ATOM 641 N N . ALA A 1 84 ? 5.467 5.318 -19.092 1.00 96.12 84 ALA A N 1
ATOM 642 C CA . ALA A 1 84 ? 6.405 5.101 -17.998 1.00 96.12 84 ALA A CA 1
ATOM 643 C C . ALA A 1 84 ? 5.663 4.795 -16.689 1.00 96.12 84 ALA A C 1
ATOM 645 O O . ALA A 1 84 ? 4.745 5.515 -16.283 1.00 96.12 84 ALA A O 1
ATOM 646 N N . LEU A 1 85 ? 6.102 3.743 -16.005 1.00 96.81 85 LEU A N 1
ATOM 647 C CA . LEU A 1 85 ? 5.711 3.485 -14.630 1.00 96.81 85 LEU A CA 1
ATOM 648 C C . LEU A 1 85 ? 6.480 4.422 -13.702 1.00 96.81 85 LEU A C 1
ATOM 650 O O . LEU A 1 85 ? 7.584 4.874 -14.009 1.00 96.81 85 LEU A O 1
ATOM 654 N N . MET A 1 86 ? 5.915 4.668 -12.527 1.00 94.31 86 MET A N 1
ATOM 655 C CA . MET A 1 86 ? 6.578 5.441 -11.485 1.00 94.31 86 MET A CA 1
ATOM 656 C C . MET A 1 86 ? 6.598 4.693 -10.160 1.00 94.31 86 MET A C 1
ATOM 658 O O . MET A 1 86 ? 5.649 3.985 -9.817 1.00 94.31 86 MET A O 1
ATOM 662 N N . GLN A 1 87 ? 7.659 4.902 -9.389 1.00 91.50 87 GLN A N 1
ATOM 663 C CA . GLN A 1 87 ? 7.642 4.608 -7.961 1.00 91.50 87 GLN A CA 1
ATOM 664 C C . GLN A 1 87 ? 7.076 5.803 -7.209 1.00 91.50 87 GLN A C 1
ATOM 666 O O . GLN A 1 87 ? 7.223 6.957 -7.627 1.00 91.50 87 GLN A O 1
ATOM 671 N N . ARG A 1 88 ? 6.404 5.533 -6.096 1.00 87.81 88 ARG A N 1
ATOM 672 C CA . ARG A 1 88 ? 5.961 6.605 -5.217 1.00 87.81 88 ARG A CA 1
ATOM 673 C C . ARG A 1 88 ? 7.130 7.033 -4.329 1.00 87.81 88 ARG A C 1
ATOM 675 O O . ARG A 1 88 ? 7.960 6.212 -3.961 1.00 87.81 88 ARG A O 1
ATOM 682 N N . GLY A 1 89 ? 7.189 8.311 -3.954 1.00 85.75 89 GLY A N 1
ATOM 683 C CA . GLY A 1 89 ? 8.287 8.832 -3.122 1.00 85.75 89 GLY A CA 1
ATOM 684 C C . GLY A 1 89 ? 8.346 8.245 -1.705 1.00 85.75 89 GLY A C 1
ATOM 685 O O . GLY A 1 89 ? 9.321 8.451 -0.996 1.00 85.75 89 GLY A O 1
ATOM 686 N N . ASP A 1 90 ? 7.299 7.537 -1.290 1.00 85.25 90 ASP A N 1
ATOM 687 C CA . ASP A 1 90 ? 7.156 6.848 -0.011 1.00 85.25 90 ASP A CA 1
ATOM 688 C C . ASP A 1 90 ? 7.398 5.330 -0.096 1.00 85.25 90 ASP A C 1
ATOM 690 O O . ASP A 1 90 ? 7.220 4.639 0.906 1.00 85.25 90 ASP A O 1
ATOM 694 N N . ASP A 1 91 ? 7.797 4.814 -1.262 1.00 86.38 91 ASP A N 1
ATOM 695 C CA . ASP A 1 91 ? 8.149 3.405 -1.475 1.00 86.38 91 ASP A CA 1
ATOM 696 C C . ASP A 1 91 ? 9.649 3.181 -1.195 1.00 86.38 91 ASP A C 1
ATOM 698 O O . ASP A 1 91 ? 10.392 2.693 -2.043 1.00 86.38 91 ASP A O 1
ATOM 702 N N . THR A 1 92 ? 10.105 3.586 -0.003 1.00 87.56 92 THR A N 1
ATOM 703 C CA . THR A 1 92 ? 11.494 3.411 0.460 1.00 87.56 92 THR A CA 1
ATOM 704 C C . THR A 1 92 ? 11.542 2.789 1.853 1.00 87.56 92 THR A C 1
ATOM 706 O O . THR A 1 92 ? 10.594 2.920 2.636 1.00 87.56 92 THR A O 1
ATOM 709 N N . ALA A 1 93 ? 12.664 2.146 2.187 1.00 87.81 93 ALA A N 1
ATOM 710 C CA . ALA A 1 93 ? 12.880 1.535 3.497 1.00 87.81 93 ALA A CA 1
ATOM 711 C C . ALA A 1 93 ? 12.744 2.566 4.633 1.00 87.81 93 ALA A C 1
ATOM 713 O O . ALA A 1 93 ? 12.085 2.329 5.644 1.00 87.81 93 ALA A O 1
ATOM 714 N N . GLU A 1 94 ? 13.279 3.773 4.437 1.00 87.19 94 GLU A N 1
ATOM 715 C CA . GLU A 1 94 ? 13.224 4.850 5.427 1.00 87.19 94 GLU A CA 1
ATOM 716 C C . GLU A 1 94 ? 11.798 5.372 5.633 1.00 87.19 94 GLU A C 1
ATOM 718 O O . GLU A 1 94 ? 11.413 5.738 6.747 1.00 87.19 94 GLU A O 1
ATOM 723 N N . ALA A 1 95 ? 11.005 5.432 4.559 1.00 86.25 95 ALA A N 1
ATOM 724 C CA . ALA A 1 95 ? 9.607 5.835 4.628 1.00 86.25 95 ALA A CA 1
ATOM 725 C C . ALA A 1 95 ? 8.736 4.761 5.299 1.00 86.25 95 ALA A C 1
ATOM 727 O O . ALA A 1 95 ? 7.774 5.111 5.989 1.00 86.25 95 ALA A O 1
ATOM 728 N N . LEU A 1 96 ? 9.083 3.479 5.143 1.00 85.75 96 LEU A N 1
ATOM 729 C CA . LEU A 1 96 ? 8.393 2.364 5.788 1.00 85.75 96 LEU A CA 1
ATOM 730 C C . LEU A 1 96 ? 8.540 2.413 7.313 1.00 85.75 96 LEU A C 1
ATOM 732 O O . LEU A 1 96 ? 7.538 2.318 8.016 1.00 85.75 96 LEU A O 1
ATOM 736 N N . VAL A 1 97 ? 9.749 2.662 7.825 1.00 83.38 97 VAL A N 1
ATOM 737 C CA . VAL A 1 97 ? 10.014 2.746 9.277 1.00 83.38 97 VAL A CA 1
ATOM 738 C C . VAL A 1 97 ? 9.173 3.827 9.964 1.00 83.38 97 VAL A C 1
ATOM 740 O O . VAL A 1 97 ? 8.773 3.661 11.107 1.00 83.38 97 VAL A O 1
ATOM 743 N N . LYS A 1 98 ? 8.873 4.936 9.277 1.00 82.81 98 LYS A N 1
ATOM 744 C CA . LYS A 1 98 ? 8.034 6.017 9.830 1.00 82.81 98 LYS A CA 1
ATOM 745 C C . LYS A 1 98 ? 6.534 5.703 9.817 1.00 82.81 98 LYS A C 1
ATOM 747 O O . LYS A 1 98 ? 5.756 6.474 10.378 1.00 82.81 98 LYS A O 1
ATOM 752 N N . ARG A 1 99 ? 6.120 4.674 9.076 1.00 77.50 99 ARG A N 1
ATOM 753 C CA . ARG A 1 99 ? 4.715 4.304 8.858 1.00 77.50 99 ARG A CA 1
ATOM 754 C C . ARG A 1 99 ? 4.245 3.150 9.723 1.00 77.50 99 ARG A C 1
ATOM 756 O O . ARG A 1 99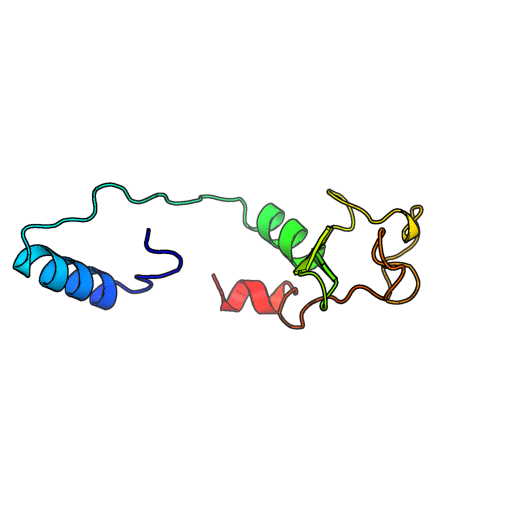 ? 3.043 3.087 9.979 1.00 77.50 99 ARG A O 1
ATOM 763 N N . LEU A 1 100 ? 5.162 2.245 10.053 1.00 71.88 100 LEU A N 1
ATOM 764 C CA . LEU A 1 100 ? 4.964 1.179 11.030 1.00 71.88 100 LEU A CA 1
ATOM 765 C C . LEU A 1 100 ? 4.875 1.778 12.438 1.00 71.88 100 LEU A C 1
ATOM 767 O O . LEU A 1 100 ? 4.041 1.268 13.214 1.00 71.88 100 LEU A O 1
#

InterPro domains:
  IPR000850 Adenylate kinase/UMP-CMP kinase [PTHR23359] (1-100)
  IPR000850 Adenylate kinase/UMP-CMP kinase [cd01428] (1-100)
  IPR007862 Adenylate kinase, active site lid domain [PF05191] (46-90)
  IPR027417 P-loop containing nucleoside triphosphate hydrolase [G3DSA:3.40.50.300] (1-100)
  IPR027417 P-loop containing nucleoside triphosphate hydrolase [SSF52540] (1-50)
  IPR036193 Adenylate kinase, active site lid domain superfamily [SSF57774] (45-91)